Protein AF-A0A2J4P380-F1 (afdb_monomer_lite)

Radius of gyration: 10.07 Å; chains: 1; bounding box: 21×17×23 Å

Structure (mmCIF, N/CA/C/O backbone):
data_AF-A0A2J4P380-F1
#
_entry.id   AF-A0A2J4P380-F1
#
loop_
_atom_site.group_PDB
_atom_s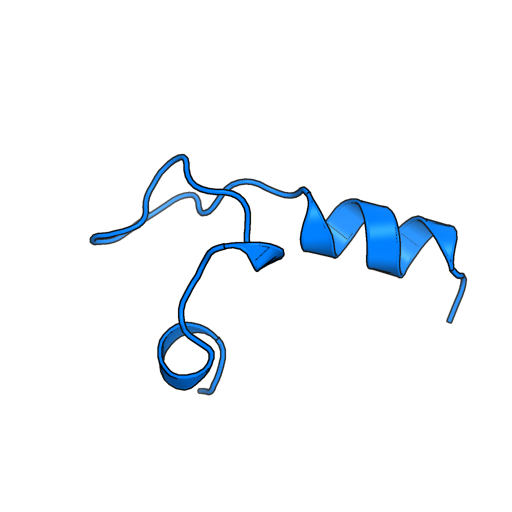ite.id
_atom_site.type_symbol
_atom_site.label_atom_id
_atom_site.label_alt_id
_atom_site.label_comp_id
_atom_site.label_asym_id
_atom_site.label_entity_id
_atom_site.label_seq_id
_atom_site.pdbx_PDB_ins_code
_atom_site.Cartn_x
_atom_site.Cartn_y
_atom_site.Cartn_z
_atom_site.occupancy
_atom_site.B_iso_or_equiv
_atom_site.auth_seq_id
_atom_site.auth_comp_id
_atom_site.auth_asym_id
_atom_site.auth_atom_id
_atom_site.pdbx_PDB_model_num
ATOM 1 N N . MET A 1 1 ? -9.005 -11.158 14.815 1.00 62.34 1 MET A N 1
ATOM 2 C CA . MET A 1 1 ? -8.614 -10.026 13.951 1.00 62.34 1 MET A CA 1
ATOM 3 C C . MET A 1 1 ? -9.882 -9.308 13.555 1.00 62.34 1 MET A C 1
ATOM 5 O O . MET A 1 1 ? -10.769 -9.963 13.024 1.00 62.34 1 MET A O 1
ATOM 9 N N . ASP A 1 2 ? -9.983 -8.018 13.859 1.00 86.12 2 ASP A N 1
ATOM 10 C CA . ASP A 1 2 ? -11.139 -7.210 13.473 1.00 86.12 2 ASP A CA 1
ATOM 11 C C . ASP A 1 2 ? -11.216 -7.066 11.955 1.00 86.12 2 ASP A C 1
ATOM 13 O O . ASP A 1 2 ? -10.228 -6.739 11.295 1.00 86.12 2 ASP A O 1
ATOM 17 N N . LYS A 1 3 ? -12.402 -7.329 11.404 1.00 90.44 3 LYS A N 1
ATOM 18 C CA . LYS A 1 3 ? -12.698 -7.241 9.969 1.00 90.44 3 LYS A CA 1
ATOM 19 C C . LYS A 1 3 ? -12.312 -5.879 9.388 1.00 90.44 3 LYS A C 1
ATOM 21 O O . LYS A 1 3 ? -11.772 -5.820 8.288 1.00 90.44 3 LYS A O 1
ATOM 26 N N . ASP A 1 4 ? -12.519 -4.813 10.153 1.00 94.12 4 ASP A N 1
ATOM 27 C CA . ASP A 1 4 ? -12.213 -3.442 9.737 1.00 94.12 4 ASP A CA 1
ATOM 28 C C . ASP A 1 4 ? -10.720 -3.240 9.479 1.00 94.12 4 ASP A C 1
ATOM 30 O O . ASP A 1 4 ? -10.337 -2.601 8.504 1.00 94.12 4 ASP A O 1
ATOM 34 N N . ARG A 1 5 ? -9.865 -3.891 10.271 1.00 93.69 5 ARG A N 1
ATOM 35 C CA . ARG A 1 5 ? -8.413 -3.831 10.093 1.00 93.69 5 ARG A CA 1
ATOM 36 C C . ARG A 1 5 ? -7.952 -4.562 8.830 1.00 93.69 5 ARG A C 1
ATOM 38 O O . ARG A 1 5 ? -6.997 -4.139 8.191 1.00 93.69 5 ARG A O 1
ATOM 45 N N . LEU A 1 6 ? -8.622 -5.650 8.443 1.00 92.81 6 LEU A N 1
ATOM 46 C CA . LEU A 1 6 ? -8.342 -6.326 7.169 1.00 92.81 6 LEU A CA 1
ATOM 47 C C . LEU A 1 6 ? -8.761 -5.459 5.977 1.00 92.81 6 LEU A C 1
ATOM 49 O O . LEU A 1 6 ? -8.047 -5.403 4.978 1.00 92.81 6 LEU A O 1
ATOM 53 N N . ILE A 1 7 ? -9.894 -4.764 6.099 1.00 95.25 7 ILE A N 1
ATOM 54 C CA . ILE A 1 7 ? -10.379 -3.827 5.079 1.00 95.25 7 ILE A CA 1
ATOM 55 C C . ILE A 1 7 ? -9.418 -2.644 4.940 1.00 95.25 7 ILE A C 1
ATOM 57 O O . ILE A 1 7 ? -9.105 -2.253 3.817 1.00 95.25 7 ILE A O 1
ATOM 61 N N . GLU A 1 8 ? -8.930 -2.099 6.053 1.00 96.38 8 GLU A N 1
ATOM 62 C CA . GLU A 1 8 ? -7.936 -1.026 6.057 1.00 96.38 8 GLU A CA 1
ATOM 63 C C . GLU A 1 8 ? -6.671 -1.460 5.312 1.00 96.38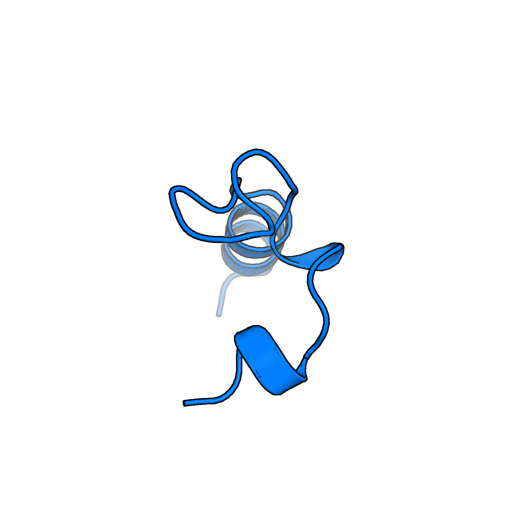 8 GLU A C 1
ATOM 65 O O . GLU A 1 8 ? -6.294 -0.828 4.330 1.00 96.38 8 GLU A O 1
ATOM 70 N N . ILE A 1 9 ? -6.085 -2.600 5.696 1.00 94.25 9 ILE A N 1
ATOM 71 C CA . ILE A 1 9 ? -4.870 -3.130 5.064 1.00 94.25 9 ILE A CA 1
ATOM 72 C C . ILE A 1 9 ? -5.081 -3.358 3.564 1.00 94.25 9 ILE A C 1
ATOM 74 O O . ILE A 1 9 ? -4.242 -2.957 2.764 1.00 94.25 9 ILE A O 1
ATOM 78 N N . ALA A 1 10 ? -6.203 -3.956 3.159 1.00 94.31 10 ALA A N 1
ATOM 79 C CA . ALA A 1 10 ? -6.491 -4.210 1.749 1.00 94.31 10 ALA A CA 1
ATOM 80 C C . ALA A 1 10 ? -6.546 -2.921 0.903 1.00 94.31 10 ALA A C 1
ATOM 82 O O . ALA A 1 10 ? -6.166 -2.941 -0.270 1.00 94.31 10 ALA A O 1
ATOM 83 N N . ASN A 1 11 ? -7.001 -1.808 1.491 1.00 96.75 11 ASN A N 1
ATOM 84 C CA . ASN A 1 11 ? -7.137 -0.519 0.810 1.00 96.75 11 ASN A CA 1
ATOM 85 C C . ASN A 1 11 ? -5.922 0.406 0.964 1.00 96.75 11 ASN A C 1
ATOM 87 O O . ASN A 1 11 ? -5.865 1.424 0.278 1.00 96.75 11 ASN A O 1
ATOM 91 N N . THR A 1 12 ? -4.951 0.064 1.809 1.00 96.44 12 THR A N 1
ATOM 92 C CA . THR A 1 12 ? -3.686 0.798 1.919 1.00 96.44 12 THR A CA 1
ATOM 93 C C . THR A 1 12 ? -2.970 0.846 0.570 1.00 96.44 12 THR A C 1
ATOM 95 O O . THR A 1 12 ? -2.908 -0.150 -0.152 1.00 96.44 12 THR A O 1
ATOM 98 N N . GLU A 1 13 ? -2.401 1.999 0.227 1.00 97.38 13 GLU A N 1
ATOM 99 C CA . GLU A 1 13 ? -1.595 2.161 -0.981 1.00 97.38 13 GLU A CA 1
ATOM 100 C C . GLU A 1 13 ? -0.161 1.662 -0.780 1.00 97.38 13 GLU A C 1
ATOM 102 O O . GLU A 1 13 ? 0.482 1.918 0.238 1.00 97.38 13 GLU A O 1
ATOM 107 N N . MET A 1 14 ? 0.374 0.990 -1.795 1.00 96.31 14 MET A N 1
ATOM 108 C CA . MET A 1 14 ? 1.762 0.560 -1.854 1.00 96.31 14 MET A CA 1
ATOM 109 C C . MET A 1 14 ? 2.685 1.796 -1.897 1.00 96.31 14 MET A C 1
ATOM 111 O O . MET A 1 14 ? 2.587 2.596 -2.834 1.00 96.31 14 MET A O 1
ATOM 115 N N . PRO A 1 15 ? 3.618 1.973 -0.944 1.00 95.56 15 PRO A N 1
ATOM 116 C CA . PRO A 1 15 ? 4.401 3.207 -0.858 1.00 95.56 15 PRO A CA 1
ATOM 117 C C . PRO A 1 15 ? 5.649 3.221 -1.759 1.00 95.56 15 PRO A C 1
ATOM 119 O O . PRO A 1 15 ? 6.253 4.280 -1.963 1.00 95.56 15 PRO A O 1
ATOM 122 N N . PHE A 1 16 ?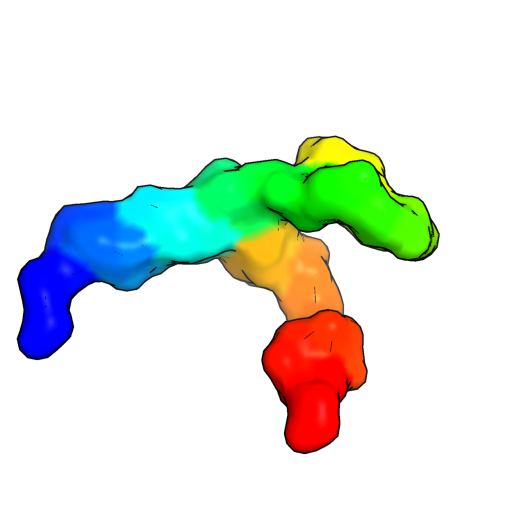 6.044 2.077 -2.327 1.00 94.12 16 PHE A N 1
ATOM 123 C CA . PHE A 1 16 ? 7.300 1.920 -3.066 1.00 94.12 16 PHE A CA 1
ATOM 124 C C . PHE A 1 16 ? 7.213 0.932 -4.241 1.00 94.12 16 PHE A C 1
ATOM 126 O O . PHE A 1 16 ? 6.209 0.259 -4.461 1.00 94.12 16 PHE A O 1
ATOM 133 N N . GLY A 1 17 ? 8.306 0.843 -5.004 1.00 93.06 17 GLY A N 1
ATOM 134 C CA . GLY A 1 17 ? 8.479 -0.140 -6.072 1.00 93.06 17 GLY A CA 1
ATOM 135 C C . GLY A 1 17 ? 7.602 0.099 -7.304 1.00 93.06 17 GLY A C 1
ATOM 136 O O . GLY A 1 17 ? 7.040 1.174 -7.508 1.00 93.06 17 GLY A O 1
ATOM 137 N N . LYS A 1 18 ? 7.498 -0.939 -8.144 1.00 95.12 18 LYS A N 1
ATOM 138 C CA . LYS A 1 18 ? 6.768 -0.911 -9.425 1.00 95.12 18 LYS A CA 1
ATOM 139 C C . LYS A 1 18 ? 5.268 -0.626 -9.264 1.00 95.12 18 LYS A C 1
ATOM 141 O O . LYS A 1 18 ? 4.666 -0.055 -10.168 1.00 95.12 18 LYS A O 1
ATOM 146 N N . TYR A 1 19 ? 4.673 -1.013 -8.134 1.00 96.12 19 TYR A N 1
ATOM 147 C CA . TYR A 1 19 ? 3.238 -0.860 -7.863 1.00 96.12 19 TYR A CA 1
ATOM 148 C C . TYR A 1 19 ? 2.907 0.323 -6.949 1.00 96.12 19 TYR A C 1
ATOM 150 O O . TYR A 1 19 ? 1.799 0.380 -6.421 1.00 96.12 19 TYR A O 1
ATOM 158 N N . LYS A 1 20 ? 3.837 1.270 -6.763 1.00 96.31 20 LYS A N 1
ATOM 159 C CA . LYS A 1 20 ? 3.608 2.461 -5.939 1.00 96.31 20 LYS A CA 1
ATOM 160 C C . LYS A 1 20 ? 2.297 3.170 -6.320 1.00 96.31 20 LYS A C 1
ATOM 162 O O . LYS A 1 20 ? 2.050 3.414 -7.499 1.00 96.31 20 LYS A O 1
ATOM 167 N N . GLY A 1 21 ? 1.485 3.505 -5.317 1.00 96.44 21 GLY A N 1
ATOM 168 C CA . GLY A 1 21 ? 0.182 4.163 -5.477 1.00 9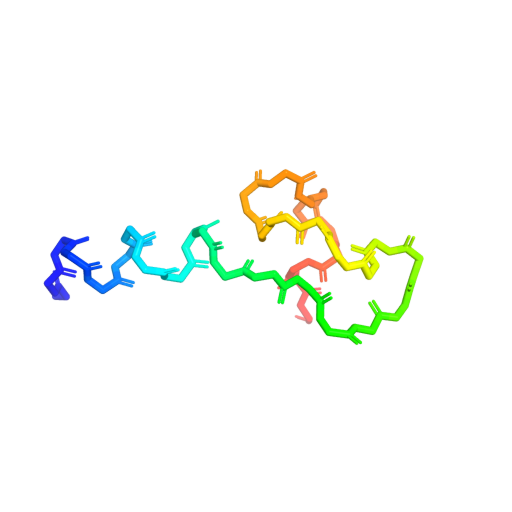6.44 21 GLY A CA 1
ATOM 169 C C . GLY A 1 21 ? -0.975 3.230 -5.856 1.00 96.44 21 GLY A C 1
ATOM 170 O O . GLY A 1 21 ? -2.088 3.699 -6.062 1.00 96.44 21 GLY A O 1
ATOM 171 N N . ARG A 1 22 ? -0.750 1.913 -5.965 1.00 96.25 22 ARG A N 1
ATOM 172 C CA . ARG A 1 22 ? -1.835 0.922 -6.072 1.00 96.25 22 ARG A CA 1
ATOM 173 C C . ARG A 1 22 ? -2.231 0.417 -4.694 1.00 96.25 22 ARG A C 1
ATOM 175 O O . ARG A 1 22 ? -1.371 0.298 -3.827 1.00 96.25 22 ARG A O 1
ATOM 182 N N . ARG A 1 23 ? -3.500 0.058 -4.506 1.00 97.31 23 ARG A N 1
ATOM 183 C CA . ARG A 1 23 ? -3.959 -0.594 -3.270 1.00 97.31 23 ARG A CA 1
ATOM 184 C C . ARG A 1 23 ? -3.336 -1.979 -3.135 1.00 97.31 23 ARG A C 1
ATOM 186 O O . ARG A 1 23 ? -3.167 -2.659 -4.145 1.00 97.31 23 ARG A O 1
ATOM 193 N N . LEU A 1 24 ? -3.054 -2.418 -1.908 1.00 95.69 24 LEU A N 1
ATOM 194 C CA . LEU A 1 24 ? -2.448 -3.728 -1.643 1.00 95.69 24 LEU A CA 1
ATOM 195 C C . LEU A 1 24 ? -3.271 -4.890 -2.215 1.00 95.69 24 LEU A C 1
ATOM 197 O O . LEU A 1 24 ? -2.690 -5.838 -2.729 1.00 95.69 24 LEU A O 1
ATOM 201 N N . ILE A 1 25 ? -4.604 -4.792 -2.209 1.00 95.94 25 ILE A N 1
ATOM 202 C CA . ILE A 1 25 ? -5.483 -5.812 -2.807 1.00 95.94 25 ILE A CA 1
ATOM 203 C C . ILE A 1 25 ? -5.321 -5.968 -4.329 1.00 95.94 25 ILE A C 1
ATOM 205 O O . ILE A 1 25 ? -5.656 -7.013 -4.876 1.00 95.94 25 ILE A O 1
ATOM 209 N N . ASP A 1 26 ? -4.805 -4.944 -5.012 1.00 96.75 26 ASP A N 1
ATOM 210 C CA . ASP A 1 26 ? -4.600 -4.936 -6.464 1.00 96.75 26 ASP A CA 1
ATOM 211 C C . ASP A 1 26 ? -3.153 -5.330 -6.850 1.00 96.75 26 ASP A C 1
ATOM 213 O O . ASP A 1 26 ? -2.779 -5.279 -8.028 1.00 96.75 26 ASP A O 1
ATOM 217 N N . VAL A 1 27 ? -2.310 -5.676 -5.868 1.00 95.75 27 VAL A N 1
ATOM 218 C CA . VAL A 1 27 ? -0.916 -6.094 -6.070 1.00 95.75 27 VAL A CA 1
ATOM 219 C C . VAL A 1 27 ? -0.851 -7.622 -6.216 1.00 95.75 27 VAL A C 1
ATOM 221 O O . VAL A 1 27 ? -1.508 -8.325 -5.451 1.00 95.75 27 VAL A O 1
ATOM 224 N N . PRO A 1 28 ? -0.058 -8.165 -7.165 1.00 95.44 28 PRO A N 1
ATOM 225 C CA . PRO A 1 28 ? 0.134 -9.609 -7.277 1.00 95.44 28 PRO A CA 1
ATOM 226 C C . PRO A 1 28 ? 0.658 -10.227 -5.977 1.00 95.44 28 PRO A C 1
ATOM 228 O O . PRO A 1 28 ? 1.547 -9.667 -5.337 1.00 95.44 28 PRO A O 1
ATOM 231 N N . GLU A 1 29 ? 0.148 -11.405 -5.621 1.00 92.69 29 GLU A N 1
ATOM 232 C CA . GLU A 1 29 ? 0.467 -12.087 -4.359 1.00 92.69 29 GLU 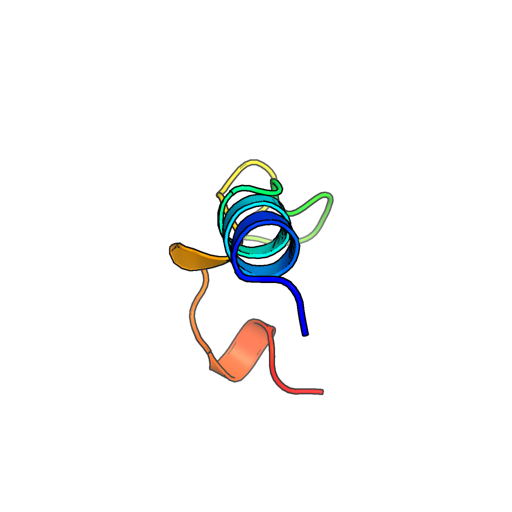A CA 1
ATOM 233 C C . GLU A 1 29 ? 1.975 -12.308 -4.164 1.00 92.69 29 GLU A C 1
ATOM 235 O O . GLU A 1 29 ? 2.498 -12.075 -3.081 1.00 92.69 29 GLU A O 1
ATOM 240 N N . GLU A 1 30 ? 2.701 -12.646 -5.230 1.00 92.00 30 GLU A N 1
ATOM 241 C CA . GLU A 1 30 ? 4.161 -12.831 -5.231 1.00 92.00 30 GLU A CA 1
ATOM 242 C C . GLU A 1 30 ? 4.963 -11.607 -4.742 1.00 92.00 30 GLU A C 1
ATOM 244 O O . GLU A 1 30 ? 6.104 -11.758 -4.325 1.00 92.00 30 GLU A O 1
ATOM 249 N N . TYR A 1 31 ? 4.381 -10.402 -4.779 1.00 90.62 31 TYR A N 1
ATOM 250 C CA . TYR A 1 31 ? 4.988 -9.169 -4.255 1.00 90.62 31 TYR A CA 1
ATOM 251 C C . TYR A 1 31 ? 4.625 -8.887 -2.791 1.00 90.62 31 TYR A C 1
ATOM 253 O O . TYR A 1 31 ? 5.212 -7.996 -2.175 1.00 90.62 31 TYR A O 1
ATOM 261 N N . LEU A 1 32 ? 3.624 -9.588 -2.261 1.00 88.81 32 LEU A N 1
ATOM 262 C CA . LEU A 1 32 ? 3.191 -9.518 -0.865 1.00 88.81 32 LEU A CA 1
ATOM 263 C C . LEU A 1 32 ? 3.789 -10.660 -0.032 1.00 88.81 32 LEU A C 1
ATO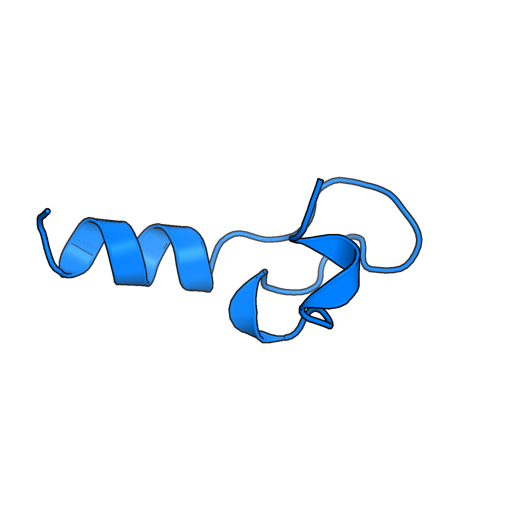M 265 O O . LEU A 1 32 ? 3.846 -10.562 1.192 1.00 88.81 32 LEU A O 1
ATOM 269 N N . LEU A 1 33 ? 4.229 -11.728 -0.698 1.00 84.81 33 LEU A N 1
ATOM 270 C CA . LEU A 1 33 ? 5.009 -12.810 -0.117 1.00 84.81 33 LEU A CA 1
ATOM 271 C C . LEU A 1 33 ? 6.469 -12.360 0.031 1.00 84.81 33 LEU A C 1
ATOM 273 O O . LEU A 1 33 ? 7.086 -11.900 -0.929 1.00 84.81 33 LEU A O 1
ATOM 277 N N . TRP A 1 34 ? 7.007 -12.493 1.242 1.00 68.31 34 TRP A N 1
ATOM 278 C CA . TRP A 1 34 ? 8.436 -12.365 1.538 1.00 68.31 34 TRP A CA 1
ATOM 279 C C . TRP A 1 34 ? 9.058 -13.724 1.865 1.00 68.31 34 TRP A C 1
ATOM 281 O O . TRP A 1 34 ? 8.360 -14.576 2.465 1.00 68.31 34 TRP A O 1
#

Sequence (34 aa):
MDKDRLIEIANTEMPFGKYKGRRLIDVPEEYLLW

Secondary structure (DSSP, 8-state):
--HHHHHHHHHPBP-SSTTTTSBGGGS-GGGT--

InterPro domains:
  IPR024530 Putative quorum-sensing-regulated virulence factor [PF12843] (2-34)

pLDDT: mean 92.46, std 7.44, range [62.34, 97.38]

Organism: NCBI:txid1134687

Foldseek 3Di:
DDPVVVVVQQQDADCDDPRGRHGPVPDDVVVVPD